Protein AF-A0A7X8W9V2-F1 (afdb_monomer)

Solvent-accessible surface area (backbone atoms only — not comparable to full-atom values): 7394 Å² total; per-residue (Å²): 1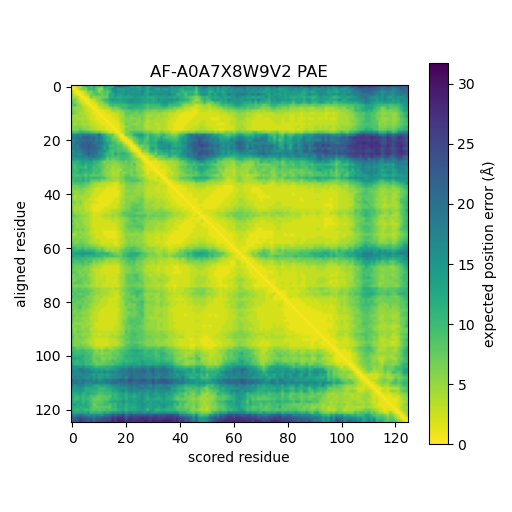15,45,82,85,43,86,84,51,63,44,45,49,46,79,41,51,60,48,84,86,55,51,86,69,52,74,76,54,48,63,53,38,32,77,74,42,73,35,37,32,43,37,39,37,35,43,74,86,50,65,36,29,37,61,36,29,38,37,36,41,62,54,94,94,38,80,45,80,47,78,34,80,60,63,94,50,76,80,55,43,59,61,55,49,54,50,49,53,51,29,59,78,69,64,33,48,67,55,46,74,65,58,74,66,49,81,43,67,62,87,96,40,81,46,52,63,64,46,62,76,72,68,53,80,135

Sequence (125 aa):
TDFDNEKSLCYTYLISLNKGNEGLFDDTIDDIIKTENAYFLEISISREKPLASIYYWRYIWKNDEINLDVSQTPYIEEHQLIGDIFKVFADEYHLLILDDATLHEQNVIGDKTISIYQQYFLMPD

Secondary structure (DSSP, 8-state):
--TT-TT-SEEEEEEE-SGGG----HHHHHHHHHHS-EEEEEEEEESSSSEEEEEEEEEEEETTEEEEEEESS-SSGGGHHHHHHHHHHHHHTT-EE--HHHHT--EEETTEEE-HHHHHHTS--

Radius of gyration: 17.47 Å; Cα contacts (8 Å, |Δi|>4): 182; chains: 1; bounding box: 44×34×52 Å

Mean predicted aligned error: 7.68 Å

Structure (mmCIF, N/CA/C/O backbone):
data_AF-A0A7X8W9V2-F1
#
_entry.id   AF-A0A7X8W9V2-F1
#
loop_
_atom_site.group_PDB
_atom_site.id
_atom_site.type_symbol
_atom_site.label_atom_id
_atom_site.label_alt_id
_atom_site.label_comp_id
_atom_site.label_asym_id
_atom_site.label_entity_id
_atom_site.label_seq_id
_atom_site.pdbx_PDB_ins_code
_atom_site.Cartn_x
_atom_site.Cartn_y
_atom_site.Cartn_z
_atom_site.occupancy
_atom_site.B_iso_or_equiv
_atom_site.auth_seq_id
_atom_site.auth_comp_id
_atom_site.auth_asym_id
_atom_site.auth_atom_id
_atom_site.pdbx_PDB_model_num
ATOM 1 N N . THR A 1 1 ? -4.249 13.274 3.230 1.00 57.78 1 THR A N 1
ATOM 2 C CA . THR A 1 1 ? -3.424 12.913 2.058 1.00 57.78 1 THR A CA 1
ATOM 3 C C . THR A 1 1 ? -2.373 13.989 1.859 1.00 57.78 1 THR A C 1
ATOM 5 O O . THR A 1 1 ? -2.516 15.080 2.398 1.00 57.78 1 THR A O 1
ATOM 8 N N . ASP A 1 2 ? -1.304 13.701 1.129 1.00 71.25 2 ASP A N 1
ATOM 9 C CA . ASP A 1 2 ? -0.220 14.641 0.804 1.00 71.25 2 ASP A CA 1
ATOM 10 C C . ASP A 1 2 ? -0.486 15.447 -0.480 1.00 71.25 2 ASP A C 1
ATOM 12 O O . ASP A 1 2 ? 0.413 16.100 -1.003 1.00 71.25 2 ASP A O 1
ATOM 16 N N . PHE A 1 3 ? -1.731 15.434 -0.962 1.00 59.22 3 PHE A N 1
ATOM 17 C CA . PHE A 1 3 ? -2.155 16.044 -2.222 1.00 59.22 3 PHE A CA 1
ATOM 18 C C . PHE A 1 3 ? -1.814 17.542 -2.324 1.00 59.22 3 PHE A C 1
ATOM 20 O O . PHE A 1 3 ? -1.417 18.008 -3.389 1.00 59.22 3 PHE A O 1
ATOM 27 N N . ASP A 1 4 ? -1.886 18.272 -1.206 1.00 68.12 4 ASP A N 1
ATOM 28 C CA . ASP A 1 4 ? -1.581 19.710 -1.135 1.00 68.12 4 ASP A CA 1
ATOM 29 C C . ASP A 1 4 ? -0.107 20.005 -0.796 1.00 68.12 4 ASP A C 1
ATOM 31 O O . ASP A 1 4 ? 0.314 21.162 -0.717 1.00 68.12 4 ASP A O 1
ATOM 35 N N . ASN A 1 5 ? 0.707 18.970 -0.577 1.00 75.44 5 ASN A N 1
ATOM 36 C CA . ASN A 1 5 ? 2.125 19.128 -0.298 1.00 75.44 5 ASN A CA 1
ATOM 37 C C . ASN A 1 5 ? 2.917 19.099 -1.606 1.00 75.44 5 ASN A C 1
ATOM 39 O O . ASN A 1 5 ? 3.352 18.045 -2.068 1.00 75.44 5 ASN A O 1
ATOM 43 N N . GLU A 1 6 ? 3.180 20.279 -2.173 1.00 71.56 6 GLU A N 1
ATOM 44 C CA . GLU A 1 6 ? 3.944 20.416 -3.421 1.00 71.56 6 GLU A CA 1
ATOM 45 C C . GLU A 1 6 ? 5.332 19.756 -3.373 1.00 71.56 6 GLU A C 1
ATOM 47 O O . GLU A 1 6 ? 5.859 19.378 -4.420 1.00 71.56 6 GLU A O 1
ATOM 52 N N . LYS A 1 7 ? 5.903 19.576 -2.172 1.00 78.12 7 LYS A N 1
ATOM 53 C CA . LYS A 1 7 ? 7.200 18.921 -1.955 1.00 78.12 7 LYS A CA 1
ATOM 54 C C . LYS A 1 7 ? 7.114 17.394 -1.863 1.00 78.12 7 LYS A C 1
ATOM 56 O O . LYS A 1 7 ? 8.165 16.762 -1.787 1.00 78.12 7 LYS A O 1
ATOM 61 N N . SER A 1 8 ? 5.918 16.801 -1.824 1.00 82.56 8 SER A N 1
ATOM 62 C CA . SER A 1 8 ? 5.784 15.342 -1.840 1.00 82.56 8 SER A CA 1
ATOM 63 C C . SER A 1 8 ? 6.210 14.792 -3.197 1.00 82.56 8 SER A C 1
ATOM 65 O O . SER A 1 8 ? 5.857 15.348 -4.239 1.00 82.56 8 SER A O 1
ATOM 67 N N . LEU A 1 9 ? 6.962 13.691 -3.182 1.00 86.62 9 LEU A N 1
ATOM 68 C CA . LEU A 1 9 ? 7.376 12.957 -4.383 1.00 86.62 9 LEU A CA 1
ATOM 69 C C . LEU A 1 9 ? 6.357 11.882 -4.790 1.00 86.62 9 LEU A C 1
ATOM 71 O O . LEU A 1 9 ? 6.513 11.258 -5.841 1.00 86.62 9 LEU A O 1
ATOM 75 N N . CYS A 1 10 ? 5.309 11.691 -3.987 1.00 88.88 10 CYS A N 1
ATOM 76 C CA . CYS A 1 10 ? 4.256 10.712 -4.213 1.00 88.88 10 CYS A CA 1
ATOM 77 C C . CYS A 1 10 ? 2.873 11.352 -4.046 1.00 88.88 10 CYS A C 1
ATOM 79 O O . CYS A 1 10 ? 2.731 12.426 -3.468 1.00 88.88 10 CYS A O 1
ATOM 81 N N . TYR A 1 11 ? 1.860 10.682 -4.580 1.00 90.44 11 TYR A N 1
ATOM 82 C CA . TYR A 1 11 ? 0.474 10.840 -4.173 1.00 90.44 11 TYR A CA 1
ATOM 83 C C . TYR A 1 11 ? 0.099 9.639 -3.313 1.00 90.44 11 TYR A C 1
ATOM 85 O O . TYR A 1 11 ? 0.167 8.506 -3.792 1.00 90.44 11 TYR A O 1
ATOM 93 N N . THR A 1 12 ? -0.295 9.895 -2.068 1.00 90.94 12 THR A N 1
ATOM 94 C CA . THR A 1 12 ? -0.651 8.867 -1.089 1.00 90.94 12 THR A CA 1
ATOM 95 C C . THR A 1 12 ? -2.147 8.910 -0.800 1.00 90.94 12 THR A C 1
ATOM 97 O O . THR A 1 12 ? -2.689 9.921 -0.333 1.00 90.94 12 THR A O 1
ATOM 100 N N . TYR A 1 13 ? -2.813 7.787 -1.042 1.00 88.19 13 TYR A N 1
ATOM 101 C CA . TYR A 1 13 ? -4.230 7.569 -0.785 1.00 88.19 13 TYR A CA 1
ATOM 102 C C . TYR A 1 13 ? -4.377 6.510 0.299 1.00 88.19 13 TYR A C 1
ATOM 104 O O . TYR A 1 13 ? -3.747 5.461 0.226 1.00 88.19 13 TYR A O 1
ATOM 112 N N . LEU A 1 14 ? -5.230 6.774 1.285 1.00 87.12 14 LEU A N 1
ATOM 113 C CA . LEU A 1 14 ? -5.575 5.814 2.326 1.00 87.12 14 LEU A CA 1
ATOM 114 C C . LEU A 1 14 ? -7.074 5.544 2.241 1.00 87.12 14 LEU A C 1
ATOM 116 O O . LEU A 1 14 ? -7.885 6.439 2.472 1.00 87.12 14 LEU A O 1
ATOM 120 N N . ILE A 1 15 ? -7.431 4.326 1.854 1.00 86.56 15 ILE A N 1
ATOM 121 C CA . ILE A 1 15 ? -8.811 3.905 1.614 1.00 86.56 15 ILE A CA 1
ATOM 122 C C . ILE A 1 15 ? -9.241 3.030 2.784 1.00 86.56 15 ILE A C 1
ATOM 124 O O . ILE A 1 15 ? -8.587 2.028 3.063 1.00 86.56 15 ILE A O 1
ATOM 128 N N . SER A 1 16 ? -10.332 3.381 3.468 1.00 87.06 16 SER A N 1
ATOM 129 C CA . SER A 1 16 ? -10.905 2.479 4.469 1.00 87.06 16 SER A CA 1
ATOM 130 C C . SER A 1 16 ? -11.555 1.277 3.796 1.00 87.06 16 SER A C 1
ATOM 132 O O . SER A 1 16 ? -12.291 1.419 2.822 1.00 87.06 16 SER A O 1
ATOM 134 N N . LEU A 1 17 ? -11.290 0.101 4.354 1.00 87.06 17 LEU A N 1
ATOM 135 C CA . LEU A 1 17 ? -11.871 -1.166 3.925 1.00 87.06 17 LEU A CA 1
ATOM 136 C C . LEU A 1 17 ? -12.937 -1.666 4.916 1.00 87.06 17 LEU A C 1
ATOM 138 O O . LEU A 1 17 ? -13.563 -2.702 4.702 1.00 87.06 17 LEU A O 1
ATOM 142 N N . ASN A 1 18 ? -13.178 -0.930 6.006 1.00 81.56 18 ASN A N 1
ATOM 143 C CA . ASN A 1 18 ? -14.240 -1.248 6.953 1.00 81.56 18 ASN A CA 1
ATOM 144 C C . ASN A 1 18 ? -15.624 -1.003 6.322 1.00 81.56 18 ASN A C 1
ATOM 146 O O . ASN A 1 18 ? -15.808 -0.072 5.541 1.00 81.56 18 ASN A O 1
ATOM 150 N N . LYS A 1 19 ? -16.605 -1.845 6.685 1.00 66.06 19 LYS A N 1
ATOM 151 C CA . LYS A 1 19 ? -18.051 -1.668 6.424 1.00 66.06 19 LYS A CA 1
ATOM 152 C C . LYS A 1 19 ? -18.391 -1.065 5.046 1.00 66.06 19 LYS A C 1
ATOM 154 O O . LYS A 1 19 ? -19.013 -0.017 4.951 1.00 66.06 19 LYS A O 1
ATOM 159 N N . GLY A 1 20 ? -18.031 -1.766 3.969 1.00 59.56 20 GLY A N 1
ATOM 160 C CA . GLY A 1 20 ? -18.542 -1.463 2.624 1.00 59.56 20 GLY A CA 1
ATOM 161 C C . GLY A 1 20 ? -17.880 -0.281 1.910 1.00 59.56 20 GLY A C 1
ATOM 162 O O . GLY A 1 20 ? -18.500 0.291 1.017 1.00 59.56 20 GLY A O 1
ATOM 163 N N . ASN A 1 21 ? -16.634 0.055 2.261 1.00 54.75 21 ASN A N 1
ATOM 164 C CA . ASN A 1 21 ? -15.879 1.180 1.691 1.00 54.75 21 ASN A CA 1
ATOM 165 C C . ASN A 1 21 ? -16.534 2.548 1.953 1.00 54.75 21 ASN A C 1
ATOM 167 O O . ASN A 1 21 ? -16.363 3.482 1.164 1.00 54.75 21 ASN A O 1
ATOM 171 N N . GLU A 1 22 ? -17.318 2.674 3.027 1.00 51.88 22 GLU A N 1
ATOM 172 C CA . GLU A 1 22 ? -17.852 3.970 3.431 1.00 51.88 22 GLU A CA 1
ATOM 173 C C . GLU A 1 22 ? -16.683 4.900 3.779 1.00 51.88 22 GLU A C 1
ATOM 175 O O . GLU A 1 22 ? -15.764 4.532 4.511 1.00 51.88 22 GLU A O 1
ATOM 180 N N . GLY A 1 23 ? -16.687 6.105 3.201 1.00 51.94 23 GLY A N 1
ATOM 181 C CA . GLY A 1 23 ? -15.667 7.110 3.478 1.00 51.94 23 GLY A CA 1
ATOM 182 C C . GLY A 1 23 ? -15.692 7.460 4.961 1.00 51.94 23 GLY A C 1
ATOM 183 O O . GLY A 1 23 ? -16.611 8.134 5.421 1.00 51.94 23 GLY A O 1
ATOM 184 N N . LEU A 1 24 ? -14.703 6.979 5.710 1.00 53.84 24 LEU A N 1
ATOM 185 C CA . LEU A 1 24 ? -14.589 7.281 7.128 1.00 53.84 24 LEU A CA 1
ATOM 186 C C . LEU A 1 24 ? -13.989 8.676 7.294 1.00 53.84 24 LEU A C 1
ATOM 188 O O . LEU A 1 24 ? -12.873 8.941 6.849 1.00 53.84 24 LEU A O 1
ATOM 192 N N . PHE A 1 25 ? -14.739 9.565 7.937 1.00 56.59 25 PHE A N 1
ATOM 193 C CA . PHE A 1 25 ? -14.205 10.812 8.478 1.00 56.59 25 PHE A CA 1
ATOM 194 C C . PHE A 1 25 ? -13.385 10.504 9.745 1.00 56.59 25 PHE A C 1
ATOM 196 O O . PHE A 1 25 ? -13.660 9.503 10.409 1.00 56.59 25 PHE A O 1
ATOM 203 N N . ASP A 1 26 ? -12.412 11.358 10.088 1.00 58.06 26 ASP A N 1
ATOM 204 C CA . ASP A 1 26 ? -11.446 11.139 11.186 1.00 58.06 26 ASP A CA 1
ATOM 205 C C . ASP A 1 26 ? -12.101 10.661 12.496 1.00 58.06 26 ASP A C 1
ATOM 207 O O . ASP A 1 26 ? -11.669 9.665 13.075 1.00 58.06 26 ASP A O 1
ATOM 211 N N . ASP A 1 27 ? -13.211 11.281 12.909 1.00 59.41 27 ASP A N 1
ATOM 212 C CA . ASP A 1 27 ? -13.907 10.929 14.157 1.00 59.41 27 ASP A CA 1
ATOM 213 C C . ASP A 1 27 ? -14.461 9.489 14.156 1.00 59.41 27 ASP A C 1
ATOM 215 O O . ASP A 1 27 ? -14.594 8.858 15.201 1.00 59.41 27 ASP A O 1
ATOM 219 N N . THR A 1 28 ? -14.769 8.932 12.981 1.00 68.50 28 THR A N 1
ATOM 220 C CA . THR A 1 28 ? -15.310 7.567 12.851 1.00 68.50 28 THR A CA 1
ATOM 221 C C . THR A 1 28 ? -14.203 6.512 12.896 1.00 68.50 28 THR A C 1
ATOM 223 O O . THR A 1 28 ? -14.448 5.377 13.301 1.00 68.50 28 THR A O 1
ATOM 226 N N . ILE A 1 29 ? -12.973 6.873 12.513 1.00 70.75 29 ILE A N 1
ATOM 227 C CA . ILE A 1 29 ? -11.815 5.969 12.537 1.00 70.75 29 ILE A CA 1
ATOM 228 C C . ILE A 1 29 ? -11.426 5.645 13.981 1.00 70.75 29 ILE A C 1
ATOM 230 O O . ILE A 1 29 ? -11.242 4.473 14.313 1.00 70.75 29 ILE A O 1
ATOM 234 N N . ASP A 1 30 ? -11.362 6.659 14.844 1.00 74.38 30 ASP A N 1
ATOM 235 C CA . ASP A 1 30 ? -11.027 6.488 16.261 1.00 74.38 30 ASP A CA 1
ATOM 236 C C . ASP A 1 30 ? -12.029 5.580 16.988 1.00 74.38 30 ASP A C 1
ATOM 238 O O . ASP A 1 30 ? -11.645 4.770 17.838 1.00 74.38 30 ASP A O 1
ATOM 242 N N . ASP A 1 31 ? -13.312 5.696 16.647 1.00 76.69 31 ASP A N 1
ATOM 243 C CA . ASP A 1 31 ? -14.372 4.857 17.202 1.00 76.69 31 ASP A CA 1
ATOM 244 C C . ASP A 1 31 ? -14.309 3.422 16.664 1.00 76.69 31 ASP A C 1
ATOM 246 O O . ASP A 1 31 ? -14.492 2.463 17.422 1.00 76.69 31 ASP A O 1
ATOM 250 N N . ILE A 1 32 ? -13.993 3.247 15.377 1.00 77.94 32 ILE A N 1
ATOM 251 C CA . ILE A 1 32 ? -13.806 1.922 14.779 1.00 77.94 32 ILE A CA 1
ATOM 252 C C . ILE A 1 32 ? -12.628 1.215 15.436 1.00 77.94 32 ILE A C 1
ATOM 254 O O . ILE A 1 32 ? -12.817 0.108 15.919 1.00 77.94 32 ILE A O 1
ATOM 258 N N . ILE A 1 33 ? -11.460 1.855 15.559 1.00 79.69 33 ILE A N 1
ATOM 259 C CA . ILE A 1 33 ? -10.267 1.228 16.156 1.00 79.69 33 ILE A CA 1
ATOM 260 C C . ILE A 1 33 ? -10.537 0.748 17.591 1.00 79.69 33 ILE A C 1
ATOM 262 O O . ILE A 1 33 ? -10.025 -0.290 18.002 1.00 79.69 33 ILE A O 1
ATOM 266 N N . LYS A 1 34 ? -11.350 1.476 18.365 1.00 79.88 34 LYS A N 1
ATOM 267 C CA . LYS A 1 34 ? -11.695 1.101 19.749 1.00 79.88 34 LYS A CA 1
ATOM 268 C C . LYS A 1 34 ? -12.722 -0.030 19.844 1.00 79.88 34 LYS A C 1
ATOM 270 O O . LYS A 1 34 ? -12.835 -0.644 20.904 1.00 79.88 34 LYS A O 1
ATOM 275 N N . THR A 1 35 ? -13.503 -0.277 18.792 1.00 80.19 35 THR A N 1
ATOM 276 C CA . THR A 1 35 ? -14.627 -1.230 18.814 1.00 80.19 35 THR A CA 1
ATOM 277 C C . THR A 1 35 ? -14.374 -2.490 17.990 1.00 80.19 35 THR A C 1
ATOM 279 O O . THR A 1 35 ? -14.884 -3.556 18.335 1.00 80.19 35 THR A O 1
ATOM 282 N N . GLU A 1 36 ? -13.569 -2.395 16.936 1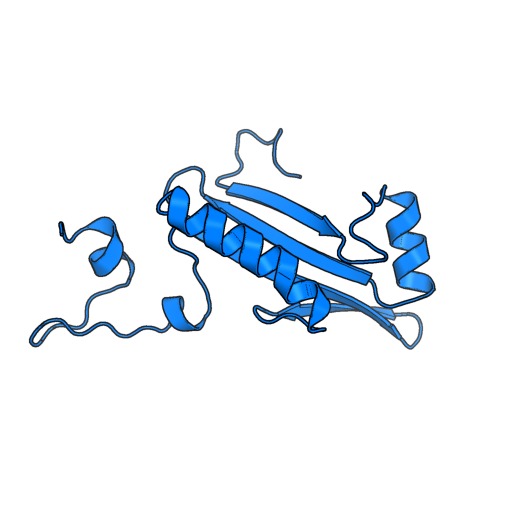.00 84.19 36 GLU A N 1
ATOM 283 C CA . GLU A 1 36 ? -13.202 -3.478 16.031 1.00 84.19 36 GLU A CA 1
ATOM 284 C C . GLU A 1 36 ? -11.822 -3.224 15.395 1.00 84.19 36 GLU A C 1
ATOM 286 O O . GLU A 1 36 ? -11.198 -2.183 15.585 1.00 84.19 36 GLU A O 1
ATOM 291 N N . ASN A 1 37 ? -11.307 -4.190 14.632 1.00 88.25 37 ASN A N 1
ATOM 292 C CA . ASN A 1 37 ? -10.087 -3.949 13.864 1.00 88.25 37 ASN A CA 1
ATOM 293 C C . ASN A 1 37 ? -10.385 -2.963 12.725 1.00 88.25 37 ASN A C 1
ATOM 295 O O . ASN A 1 37 ? -11.328 -3.166 11.954 1.00 88.25 37 ASN A O 1
ATOM 299 N N . ALA A 1 38 ? -9.549 -1.938 12.571 1.00 89.38 38 ALA A N 1
ATOM 300 C CA . ALA A 1 38 ? -9.638 -1.023 11.437 1.00 89.38 38 ALA A CA 1
ATOM 301 C C . ALA A 1 38 ? -8.699 -1.479 10.321 1.00 89.38 38 ALA A C 1
ATOM 303 O O . ALA A 1 38 ? -7.543 -1.813 10.580 1.00 89.38 38 ALA A O 1
ATOM 304 N N . TYR A 1 39 ? -9.186 -1.493 9.087 1.00 90.06 39 TYR A N 1
ATOM 305 C CA . TYR A 1 39 ? -8.461 -1.969 7.920 1.00 90.06 39 TYR A CA 1
ATOM 306 C C . TYR A 1 39 ? -8.418 -0.887 6.854 1.00 90.06 39 TYR A C 1
ATOM 308 O O . TYR A 1 39 ? -9.441 -0.282 6.526 1.00 90.06 39 TYR A O 1
ATOM 316 N N . PHE A 1 40 ? -7.241 -0.687 6.274 1.00 90.62 40 PHE A N 1
ATOM 317 C CA . PHE A 1 40 ? -7.039 0.293 5.217 1.00 90.62 40 PHE A CA 1
ATOM 318 C C . PHE A 1 40 ? -6.193 -0.283 4.085 1.00 90.62 40 PHE A C 1
ATOM 320 O O . PHE A 1 40 ? -5.364 -1.165 4.307 1.00 90.62 40 PHE A O 1
ATOM 327 N N . LEU A 1 41 ? -6.397 0.240 2.880 1.00 91.94 41 LEU A N 1
ATOM 328 C CA . LEU A 1 41 ? -5.486 0.093 1.754 1.00 91.94 41 LEU A CA 1
ATOM 329 C C . LEU A 1 41 ? -4.777 1.428 1.542 1.00 91.94 41 LEU A C 1
ATOM 331 O O . LEU A 1 41 ? -5.407 2.422 1.179 1.00 91.94 41 LEU A O 1
ATOM 335 N N . GLU A 1 42 ? -3.472 1.442 1.765 1.00 93.38 42 GLU A N 1
ATOM 336 C CA . GLU A 1 42 ? -2.606 2.514 1.305 1.00 93.38 42 GLU A CA 1
ATOM 337 C C . GLU A 1 42 ? -2.215 2.257 -0.150 1.00 93.38 42 GLU A C 1
ATOM 339 O O . GLU A 1 42 ? -1.777 1.160 -0.506 1.00 93.38 42 GLU A O 1
ATOM 344 N N . ILE A 1 43 ? -2.351 3.289 -0.976 1.00 93.25 43 ILE A N 1
ATOM 345 C CA . ILE A 1 43 ? -1.846 3.341 -2.341 1.00 93.25 43 ILE A CA 1
ATOM 346 C C . ILE A 1 43 ? -0.917 4.544 -2.436 1.00 93.25 43 ILE A C 1
ATOM 348 O O . ILE A 1 43 ? -1.335 5.676 -2.191 1.00 93.25 43 ILE A O 1
ATOM 352 N N . SER A 1 44 ? 0.317 4.303 -2.859 1.00 93.19 44 SER A N 1
ATOM 353 C CA . SER A 1 44 ? 1.311 5.345 -3.104 1.00 93.19 44 SER A CA 1
ATOM 354 C C . SER A 1 44 ? 1.707 5.326 -4.578 1.00 93.19 44 SER A C 1
ATOM 356 O O . SER A 1 44 ? 2.106 4.285 -5.091 1.00 93.19 44 SER A O 1
ATOM 358 N N . ILE A 1 45 ? 1.593 6.462 -5.271 1.00 93.69 45 ILE A N 1
ATOM 359 C CA . ILE A 1 45 ? 1.950 6.611 -6.694 1.00 93.69 45 ILE A CA 1
ATOM 360 C C . ILE A 1 45 ? 3.045 7.667 -6.820 1.00 93.69 45 ILE A C 1
ATOM 362 O O . ILE A 1 45 ? 2.870 8.795 -6.363 1.00 93.69 45 ILE A O 1
ATOM 366 N N . SER A 1 46 ? 4.169 7.331 -7.452 1.00 91.31 46 SER A N 1
ATOM 367 C CA . SER A 1 46 ? 5.261 8.285 -7.667 1.00 91.31 46 SER A CA 1
ATOM 368 C C . SER A 1 46 ? 4.854 9.389 -8.645 1.00 91.31 46 SER A C 1
ATOM 370 O O . SER A 1 46 ? 4.214 9.148 -9.667 1.00 91.31 46 SER A O 1
ATOM 372 N N . ARG A 1 47 ? 5.268 10.623 -8.348 1.00 89.81 47 ARG A N 1
ATOM 373 C CA . ARG A 1 47 ? 5.086 11.785 -9.232 1.00 89.81 47 ARG A CA 1
ATOM 374 C C . ARG A 1 47 ? 6.165 11.890 -10.308 1.00 89.81 47 ARG A C 1
ATOM 376 O O . ARG A 1 47 ? 6.009 12.656 -11.253 1.00 89.81 47 ARG A O 1
ATOM 383 N N . GLU A 1 48 ? 7.266 11.157 -10.156 1.00 88.62 48 GLU A N 1
ATOM 384 C CA . GLU A 1 48 ? 8.454 11.274 -11.013 1.00 88.62 48 GLU A CA 1
ATOM 385 C C . GLU A 1 48 ? 8.648 10.077 -11.945 1.00 88.62 48 GLU A C 1
ATOM 387 O O . GLU A 1 48 ? 9.270 10.199 -13.004 1.00 88.62 48 GLU A O 1
ATOM 392 N N . LYS A 1 49 ? 8.155 8.904 -11.545 1.00 87.81 49 LYS A N 1
ATOM 393 C CA . LYS A 1 49 ? 8.312 7.640 -12.267 1.00 87.81 49 LYS A CA 1
ATOM 394 C C . LYS A 1 49 ? 6.974 6.902 -12.309 1.00 87.81 49 LYS A C 1
ATOM 396 O O . LYS A 1 49 ? 6.173 7.090 -11.400 1.00 87.81 49 LYS A O 1
ATOM 401 N N . PRO A 1 50 ? 6.729 6.041 -13.312 1.00 89.94 50 PRO A N 1
ATOM 402 C CA . PRO A 1 50 ? 5.519 5.225 -13.372 1.00 89.94 50 PRO A CA 1
ATOM 403 C C . PRO A 1 50 ? 5.644 4.049 -12.390 1.00 89.94 50 PRO A C 1
ATOM 405 O O . PRO A 1 50 ? 5.780 2.892 -12.772 1.00 89.94 50 PRO A O 1
ATOM 408 N N . LEU A 1 51 ? 5.691 4.379 -11.102 1.00 92.38 51 LEU A N 1
ATOM 409 C CA . LEU A 1 51 ? 5.849 3.460 -9.986 1.00 92.38 51 LEU A CA 1
ATOM 410 C C . LEU A 1 51 ? 4.667 3.624 -9.044 1.00 92.38 51 LEU A C 1
ATOM 412 O O . LEU A 1 51 ? 4.258 4.751 -8.746 1.00 92.38 51 LEU A O 1
ATOM 416 N N . ALA A 1 52 ? 4.184 2.507 -8.524 1.00 94.38 52 ALA A N 1
ATOM 417 C CA . ALA A 1 52 ? 3.218 2.493 -7.444 1.00 9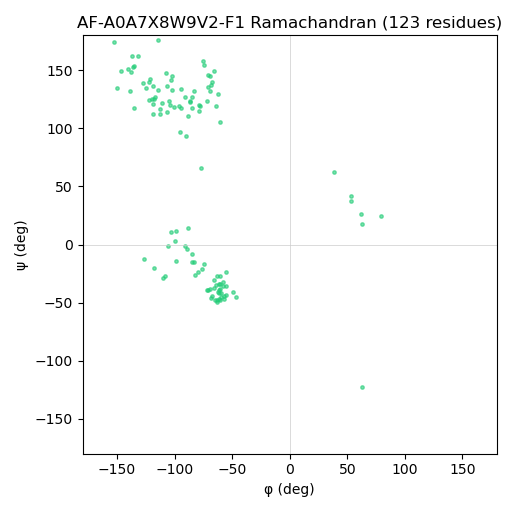4.38 52 ALA A CA 1
ATOM 418 C C . ALA A 1 52 ? 3.566 1.434 -6.396 1.00 94.38 52 ALA A C 1
ATOM 420 O O . ALA A 1 52 ? 4.321 0.505 -6.661 1.00 94.38 52 ALA A O 1
ATOM 421 N N . SER A 1 53 ? 2.993 1.555 -5.208 1.00 93.25 53 SER A N 1
ATOM 422 C CA . SER A 1 53 ? 3.020 0.519 -4.179 1.00 93.25 53 SER A CA 1
ATOM 423 C C . SER A 1 53 ? 1.672 0.455 -3.480 1.00 93.25 53 SER A C 1
ATOM 425 O O . SER A 1 53 ? 0.978 1.469 -3.365 1.00 93.25 53 SER A O 1
ATOM 427 N N . ILE A 1 54 ? 1.326 -0.734 -2.992 1.00 93.94 54 ILE A N 1
ATOM 428 C CA . ILE A 1 54 ? 0.130 -0.947 -2.183 1.00 93.94 54 ILE A CA 1
ATOM 429 C C . ILE A 1 54 ? 0.478 -1.648 -0.880 1.00 93.94 54 ILE A C 1
ATOM 431 O O . ILE A 1 54 ? 1.264 -2.595 -0.865 1.00 93.94 54 ILE A O 1
ATOM 435 N N . TYR A 1 55 ? -0.145 -1.201 0.204 1.00 94.56 55 TYR A N 1
ATOM 436 C CA . TYR A 1 55 ? 0.001 -1.815 1.516 1.00 94.56 55 TYR A CA 1
ATOM 437 C C . TYR A 1 55 ? -1.345 -1.882 2.226 1.00 94.56 55 TYR A C 1
ATOM 439 O O . TYR A 1 55 ? -2.075 -0.903 2.324 1.00 94.56 55 TYR A O 1
ATOM 447 N N . TYR A 1 56 ? -1.658 -3.045 2.777 1.00 94.12 56 TYR A N 1
ATOM 448 C CA . TYR A 1 56 ? -2.782 -3.246 3.671 1.00 94.12 56 TYR A CA 1
ATOM 449 C C . TYR A 1 56 ? -2.353 -2.934 5.095 1.00 94.12 56 TYR A C 1
ATOM 451 O O . TYR A 1 56 ? -1.414 -3.528 5.630 1.00 94.12 56 TYR A O 1
ATOM 459 N N . TRP A 1 57 ? -3.067 -2.010 5.716 1.00 94.44 57 TRP A N 1
ATOM 460 C CA . TRP A 1 57 ? -2.887 -1.633 7.107 1.00 94.44 57 TRP A CA 1
ATOM 461 C C . TRP A 1 57 ? -3.993 -2.266 7.937 1.00 94.44 57 TRP A C 1
ATOM 463 O O . TRP A 1 57 ? -5.150 -2.329 7.513 1.00 94.44 57 TRP A O 1
ATOM 473 N N . ARG A 1 58 ? -3.642 -2.721 9.136 1.00 93.50 58 ARG A N 1
ATOM 474 C CA . ARG A 1 58 ? -4.594 -3.197 10.134 1.00 93.50 58 ARG A CA 1
ATOM 475 C C . ARG A 1 58 ? -4.233 -2.628 11.492 1.00 93.50 58 ARG A C 1
ATOM 477 O O . ARG A 1 58 ? -3.177 -2.944 12.031 1.00 93.50 58 ARG A O 1
ATOM 484 N N . TYR A 1 59 ? -5.139 -1.842 12.055 1.00 92.19 59 TYR A N 1
ATOM 485 C CA . TYR A 1 59 ? -5.063 -1.413 13.443 1.00 92.19 59 TYR A CA 1
ATOM 486 C C . TYR A 1 59 ? -5.815 -2.404 14.324 1.00 92.19 59 TYR A C 1
ATOM 488 O O . TYR A 1 59 ? -6.983 -2.709 14.072 1.00 92.19 59 TYR A O 1
ATOM 496 N N . ILE A 1 60 ? -5.138 -2.901 15.356 1.00 90.50 60 ILE A N 1
ATOM 497 C CA . ILE A 1 60 ? -5.693 -3.826 16.344 1.00 90.50 60 ILE A CA 1
ATOM 498 C C . ILE A 1 60 ? -5.633 -3.159 17.711 1.00 90.50 60 ILE A C 1
ATOM 500 O O . ILE A 1 60 ? -4.544 -2.853 18.203 1.00 90.50 60 ILE A O 1
ATOM 504 N N . TRP A 1 61 ? -6.789 -3.002 18.353 1.00 87.75 61 TRP A N 1
ATOM 505 C CA . TRP A 1 61 ? -6.859 -2.634 19.763 1.00 87.75 61 TRP A CA 1
ATOM 506 C C . TRP A 1 61 ? -6.748 -3.881 20.643 1.00 87.75 61 TRP A C 1
ATOM 508 O O . TRP A 1 61 ? -7.594 -4.778 20.590 1.00 87.75 61 TRP A O 1
ATOM 518 N N . LYS A 1 62 ? -5.701 -3.962 21.468 1.00 85.00 62 LYS A N 1
ATOM 519 C CA . LYS A 1 62 ? -5.492 -5.076 22.402 1.00 85.00 62 LYS A CA 1
ATOM 520 C C . LYS A 1 62 ? -4.729 -4.604 23.635 1.00 85.00 62 LYS A C 1
ATOM 522 O O . LYS A 1 62 ? -3.706 -3.952 23.500 1.00 85.00 62 LYS A O 1
ATOM 527 N N . ASN A 1 63 ? -5.180 -5.008 24.826 1.00 84.38 63 ASN A N 1
ATOM 528 C CA . ASN A 1 63 ? -4.534 -4.678 26.107 1.00 84.38 63 ASN A CA 1
ATOM 529 C C . ASN A 1 63 ? -4.305 -3.164 26.314 1.00 84.38 63 ASN A C 1
ATOM 531 O O . ASN A 1 63 ? -3.240 -2.771 26.774 1.00 84.38 63 ASN A O 1
ATOM 535 N N . ASP A 1 64 ? -5.289 -2.335 25.954 1.00 84.62 64 ASP A N 1
ATOM 536 C CA . ASP A 1 64 ? -5.215 -0.863 26.011 1.00 84.62 64 ASP A CA 1
ATOM 537 C C . ASP A 1 64 ? -4.140 -0.224 25.107 1.00 84.62 64 ASP A C 1
ATOM 539 O O . ASP A 1 64 ? -3.798 0.947 25.265 1.00 84.62 64 ASP A O 1
ATOM 543 N N . GLU A 1 65 ? -3.646 -0.972 24.116 1.00 87.50 65 GLU A N 1
ATOM 544 C CA . GLU A 1 65 ? -2.693 -0.504 23.110 1.00 87.50 65 GLU A CA 1
ATOM 545 C C . GLU A 1 65 ? -3.264 -0.657 21.691 1.00 87.50 65 GLU A C 1
ATOM 547 O O . GLU A 1 65 ? -3.933 -1.646 21.368 1.00 87.50 65 GLU A O 1
ATOM 552 N N . ILE A 1 66 ? -2.963 0.318 20.826 1.00 87.69 66 ILE A N 1
ATOM 553 C CA . ILE A 1 66 ? -3.217 0.245 19.382 1.00 87.69 66 ILE A CA 1
ATOM 554 C C . ILE A 1 66 ? -1.936 -0.217 18.698 1.00 87.69 66 ILE A C 1
ATOM 556 O O . ILE A 1 66 ? -0.923 0.479 18.744 1.00 87.69 66 ILE A O 1
ATOM 560 N N . ASN A 1 67 ? -2.002 -1.358 18.018 1.00 91.50 67 ASN A N 1
ATOM 561 C CA . ASN A 1 67 ? -0.913 -1.865 17.189 1.00 91.50 67 ASN A CA 1
ATOM 562 C C . ASN A 1 67 ? -1.255 -1.698 15.707 1.00 91.50 67 ASN A C 1
ATOM 564 O O . ASN A 1 67 ? -2.378 -2.000 15.304 1.00 91.50 67 ASN A O 1
ATOM 568 N N . LEU A 1 68 ? -0.286 -1.236 14.915 1.00 92.69 68 LEU A N 1
ATOM 569 C CA . LEU A 1 68 ? -0.373 -1.174 13.457 1.00 92.69 68 LEU A CA 1
ATOM 570 C C . LEU A 1 68 ? 0.398 -2.348 12.852 1.00 92.69 68 LEU A C 1
ATOM 572 O O . LEU A 1 68 ? 1.619 -2.420 12.981 1.00 92.69 68 LEU A O 1
ATOM 576 N N . ASP A 1 69 ? -0.318 -3.204 12.132 1.00 94.69 69 ASP A N 1
ATOM 577 C CA . ASP A 1 69 ? 0.269 -4.219 11.268 1.00 94.69 69 ASP A CA 1
ATOM 578 C C . ASP A 1 69 ? 0.190 -3.752 9.808 1.00 94.69 69 ASP A C 1
ATOM 580 O O . ASP A 1 69 ? -0.878 -3.359 9.325 1.00 94.69 69 ASP A O 1
ATOM 584 N N . VAL A 1 70 ? 1.294 -3.864 9.067 1.00 94.31 70 VAL A N 1
ATOM 585 C CA . VAL A 1 70 ? 1.367 -3.535 7.633 1.00 94.31 70 VAL A CA 1
ATOM 586 C C . VAL A 1 70 ? 1.754 -4.777 6.834 1.00 94.31 70 VAL A C 1
ATOM 588 O O . VAL A 1 70 ? 2.640 -5.528 7.235 1.00 94.31 70 VAL A O 1
ATOM 591 N N . SER A 1 71 ? 1.083 -4.997 5.706 1.00 94.06 71 SER A N 1
ATOM 592 C CA . SER A 1 71 ? 1.248 -6.180 4.859 1.00 94.06 71 SER A CA 1
ATOM 593 C C . SER A 1 71 ? 1.055 -5.831 3.383 1.00 94.06 71 SER A C 1
ATOM 595 O O . SER A 1 71 ? 0.264 -4.956 3.057 1.00 94.06 71 SER A O 1
ATOM 597 N N . GLN A 1 72 ? 1.724 -6.534 2.469 1.00 91.56 72 GLN A N 1
ATOM 598 C CA . GLN A 1 72 ? 1.444 -6.444 1.024 1.00 91.56 72 GLN A CA 1
ATOM 599 C C . GLN A 1 72 ? 0.304 -7.372 0.582 1.00 91.56 72 GLN A C 1
ATOM 601 O O . GLN A 1 72 ? -0.260 -7.206 -0.497 1.00 91.56 72 GLN A O 1
ATOM 606 N N . THR A 1 73 ? -0.075 -8.330 1.428 1.00 92.00 73 THR A N 1
ATOM 607 C CA . THR A 1 73 ? -1.237 -9.199 1.215 1.00 92.00 73 THR A CA 1
ATOM 608 C C . THR A 1 73 ? -2.410 -8.743 2.079 1.00 92.00 73 THR A C 1
ATOM 610 O O . THR A 1 73 ? -2.185 -8.310 3.217 1.00 92.00 73 THR A O 1
ATOM 613 N N . PRO A 1 74 ? -3.660 -8.865 1.605 1.00 92.00 74 PRO A N 1
ATOM 614 C CA . PRO A 1 74 ? -4.811 -8.486 2.410 1.00 92.00 74 PRO A CA 1
ATOM 615 C C . PRO A 1 74 ? -4.955 -9.390 3.639 1.00 92.00 74 PRO A C 1
ATOM 617 O O . PRO A 1 74 ? -4.620 -10.574 3.616 1.00 92.00 74 PRO A O 1
ATOM 620 N N . TYR A 1 75 ? -5.488 -8.824 4.721 1.00 91.25 75 TYR A N 1
ATOM 621 C CA . TYR A 1 75 ? -5.758 -9.565 5.957 1.00 91.25 75 TYR A CA 1
ATOM 622 C C . TYR A 1 75 ? -7.040 -10.402 5.906 1.00 91.25 75 TYR A C 1
ATOM 624 O O . TYR A 1 75 ? -7.168 -11.347 6.683 1.00 91.25 75 TYR A O 1
ATOM 632 N N . ILE A 1 76 ? -7.983 -10.029 5.038 1.00 89.12 76 ILE A N 1
ATOM 633 C CA . ILE A 1 76 ? -9.226 -10.758 4.765 1.00 89.12 76 ILE A CA 1
ATOM 634 C C . ILE A 1 76 ? -9.478 -10.756 3.254 1.00 89.12 76 ILE A C 1
ATOM 636 O O . ILE A 1 76 ? -9.078 -9.817 2.565 1.00 89.12 76 ILE A O 1
ATOM 640 N N . GLU A 1 77 ? -10.109 -11.805 2.737 1.00 86.75 77 GLU A N 1
ATOM 641 C CA . GLU A 1 77 ? -10.248 -12.042 1.294 1.00 86.75 77 GLU A CA 1
ATOM 642 C C . GLU A 1 77 ? -11.080 -10.955 0.601 1.00 86.75 77 GLU A C 1
ATOM 644 O O . GLU A 1 77 ? -10.756 -10.525 -0.502 1.00 86.75 77 GLU A O 1
ATOM 649 N N . GLU A 1 78 ? -12.096 -10.424 1.277 1.00 83.00 78 GLU A N 1
ATOM 650 C CA . GLU A 1 78 ? -12.996 -9.396 0.753 1.00 83.00 78 GLU A CA 1
ATOM 651 C C . GLU A 1 78 ? -12.263 -8.097 0.385 1.00 83.00 78 GLU A C 1
ATOM 653 O O . GLU A 1 78 ? -12.679 -7.370 -0.517 1.00 83.00 78 GLU A O 1
ATOM 658 N N . HIS A 1 79 ? -11.138 -7.818 1.046 1.00 87.25 79 HIS A N 1
ATOM 659 C CA . HIS A 1 79 ? -10.310 -6.644 0.774 1.00 87.25 79 HIS A CA 1
ATOM 660 C C . HIS A 1 79 ? -9.490 -6.770 -0.513 1.00 87.25 79 HIS A C 1
ATOM 662 O O . HIS A 1 79 ? -9.038 -5.754 -1.046 1.00 87.25 79 HIS A O 1
ATOM 668 N N . GLN A 1 80 ? -9.328 -7.989 -1.038 1.00 89.25 80 GLN A N 1
ATOM 669 C CA . GLN A 1 80 ? -8.592 -8.238 -2.275 1.00 89.25 80 GLN A CA 1
ATOM 670 C C . GLN A 1 80 ? -9.229 -7.507 -3.463 1.00 89.25 80 GLN A C 1
ATOM 672 O O . GLN A 1 80 ? -8.503 -7.009 -4.319 1.00 89.25 80 GLN A O 1
ATOM 677 N N . LEU A 1 81 ? -10.561 -7.363 -3.477 1.00 87.94 81 LEU A N 1
ATOM 678 C CA . LEU A 1 81 ? -11.295 -6.722 -4.572 1.00 87.94 81 LEU A CA 1
ATOM 679 C C . LEU A 1 81 ? -10.796 -5.299 -4.859 1.00 87.94 81 LEU A C 1
ATOM 681 O O . LEU A 1 81 ? -10.616 -4.930 -6.017 1.00 87.94 81 LEU A O 1
ATOM 685 N N . ILE A 1 82 ? -10.557 -4.498 -3.817 1.00 85.94 82 ILE A N 1
ATOM 686 C CA . ILE A 1 82 ? -10.088 -3.116 -3.987 1.00 85.94 82 ILE A CA 1
ATOM 687 C C . ILE A 1 82 ? -8.637 -3.092 -4.477 1.00 85.94 82 ILE A C 1
ATOM 689 O O . ILE A 1 82 ? -8.300 -2.307 -5.364 1.00 85.94 82 ILE A O 1
ATOM 693 N N . GLY A 1 83 ? -7.793 -3.991 -3.966 1.00 90.00 83 GLY A N 1
ATOM 694 C CA . GLY A 1 83 ? -6.432 -4.155 -4.472 1.00 90.00 83 GLY A CA 1
ATOM 695 C C . GLY A 1 83 ? -6.395 -4.574 -5.942 1.00 90.00 83 GLY A C 1
ATOM 696 O O . GLY A 1 83 ? -5.573 -4.068 -6.700 1.00 90.00 83 GLY A O 1
ATOM 697 N N . ASP A 1 84 ? -7.300 -5.452 -6.372 1.00 91.62 84 ASP A N 1
ATOM 698 C CA . ASP A 1 84 ? -7.385 -5.899 -7.764 1.00 91.62 84 ASP A CA 1
ATOM 699 C C . ASP A 1 84 ? -7.870 -4.793 -8.701 1.00 91.62 84 ASP A C 1
ATOM 701 O O . ASP A 1 84 ? -7.314 -4.633 -9.786 1.00 91.62 84 ASP A O 1
ATOM 705 N N . ILE A 1 85 ? -8.828 -3.967 -8.265 1.00 91.06 85 ILE A N 1
ATOM 706 C CA . ILE A 1 85 ? -9.226 -2.759 -9.004 1.00 91.06 85 ILE A CA 1
ATOM 707 C C . ILE A 1 85 ? -8.014 -1.846 -9.218 1.00 91.06 85 ILE A C 1
ATOM 709 O O . ILE A 1 85 ? -7.798 -1.356 -10.327 1.00 91.06 85 ILE A O 1
ATOM 713 N N . PHE A 1 86 ? -7.187 -1.649 -8.187 1.00 91.50 86 PHE A N 1
ATOM 714 C CA . PHE A 1 86 ? -5.972 -0.854 -8.337 1.00 91.50 86 PHE A CA 1
ATOM 715 C C . PHE A 1 86 ? -4.945 -1.506 -9.273 1.00 91.50 86 PHE A C 1
ATOM 717 O O . PHE A 1 86 ? -4.306 -0.800 -10.045 1.00 91.50 86 PHE A O 1
ATOM 724 N N . LYS A 1 87 ? -4.792 -2.835 -9.256 1.00 92.12 87 LYS A N 1
ATOM 725 C CA . LYS A 1 87 ? -3.895 -3.537 -10.191 1.00 92.12 87 LYS A CA 1
ATOM 726 C C . LYS A 1 87 ? -4.326 -3.363 -11.646 1.00 92.12 87 LYS A C 1
ATOM 728 O O . LYS A 1 87 ? -3.468 -3.145 -12.492 1.00 92.12 87 LYS A O 1
ATOM 733 N N . VAL A 1 88 ? -5.631 -3.415 -11.927 1.00 94.81 88 VAL A N 1
ATOM 734 C CA . VAL A 1 88 ? -6.166 -3.131 -13.270 1.00 94.81 88 VAL A CA 1
ATOM 735 C C . VAL A 1 88 ? -5.843 -1.696 -13.678 1.00 94.81 88 VAL A C 1
ATOM 737 O O . VAL A 1 88 ? -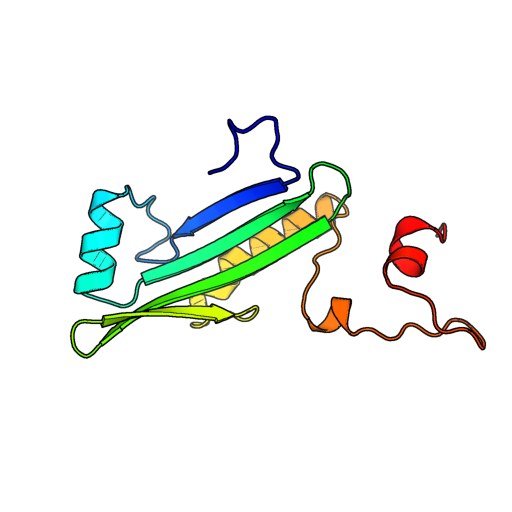5.318 -1.474 -14.762 1.00 94.81 88 VAL A O 1
ATOM 740 N N . PHE A 1 89 ? -6.071 -0.730 -12.785 1.00 93.56 89 PHE A N 1
ATOM 741 C CA . PHE A 1 89 ? -5.674 0.658 -13.022 1.00 93.56 89 PHE A CA 1
ATOM 742 C C . PHE A 1 89 ? -4.164 0.784 -13.289 1.00 93.56 89 PHE A C 1
ATOM 744 O O . PHE A 1 89 ? -3.753 1.439 -14.240 1.00 93.56 89 PHE A O 1
ATOM 751 N N . ALA A 1 90 ? -3.315 0.149 -12.483 1.00 93.19 90 ALA A N 1
ATOM 752 C CA . ALA A 1 90 ? -1.870 0.210 -12.665 1.00 93.19 90 ALA A CA 1
ATOM 753 C C . ALA A 1 90 ? -1.441 -0.333 -14.036 1.00 93.19 90 ALA A C 1
ATOM 755 O O . ALA A 1 90 ? -0.623 0.299 -14.699 1.00 93.19 90 ALA A O 1
ATOM 756 N N . ASP A 1 91 ? -2.032 -1.440 -14.486 1.00 92.62 91 ASP A N 1
ATOM 757 C CA . ASP A 1 91 ? -1.774 -2.020 -15.807 1.00 92.62 91 ASP A CA 1
ATOM 758 C C . ASP A 1 91 ? -2.205 -1.078 -16.947 1.00 92.62 91 ASP A C 1
ATOM 760 O O . ASP A 1 91 ? -1.407 -0.776 -17.837 1.00 92.62 91 ASP A O 1
ATOM 764 N N . GLU A 1 92 ? -3.419 -0.516 -16.869 1.00 94.62 92 GLU A N 1
ATOM 765 C CA . GLU A 1 92 ? -3.954 0.436 -17.860 1.00 94.62 92 GLU A CA 1
ATOM 766 C C . GLU A 1 92 ? -3.079 1.687 -18.031 1.00 94.62 92 GLU A C 1
ATOM 768 O O . GLU A 1 92 ? -2.997 2.250 -19.125 1.00 94.62 92 GLU A O 1
ATOM 773 N N . TYR A 1 93 ? -2.419 2.123 -16.956 1.00 90.88 93 TYR A N 1
ATOM 774 C CA . TYR A 1 93 ? -1.550 3.301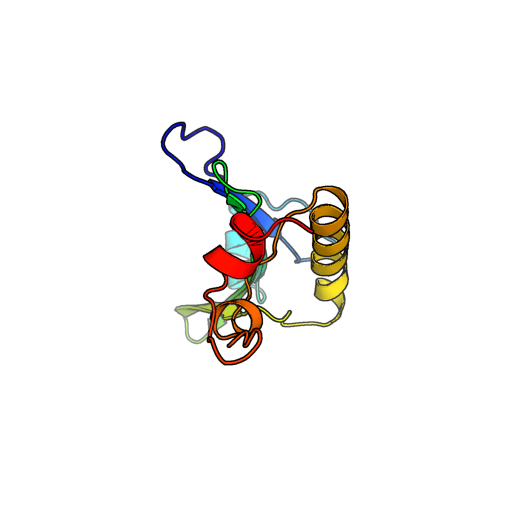 -16.945 1.00 90.88 93 TYR A CA 1
ATOM 775 C C . TYR A 1 93 ? -0.054 2.963 -16.962 1.00 90.88 93 TYR A C 1
ATOM 777 O O . TYR A 1 93 ? 0.775 3.858 -16.778 1.00 90.88 93 TYR A O 1
ATOM 785 N N . HIS A 1 94 ? 0.301 1.699 -17.213 1.00 89.81 94 HIS A N 1
ATOM 786 C CA . HIS A 1 94 ? 1.682 1.216 -17.281 1.00 89.81 94 HIS A CA 1
ATOM 787 C C . HIS A 1 94 ? 2.517 1.560 -16.034 1.00 89.81 94 HIS A C 1
ATOM 789 O O . HIS A 1 94 ? 3.698 1.904 -16.127 1.00 89.81 94 HIS A O 1
ATOM 795 N N . LEU A 1 95 ? 1.895 1.496 -14.857 1.00 91.62 95 LEU A N 1
ATOM 796 C CA . LEU A 1 95 ? 2.558 1.661 -13.571 1.00 91.62 95 LEU A CA 1
ATOM 797 C C . LEU A 1 95 ? 3.153 0.326 -13.123 1.00 91.62 95 LEU A C 1
ATOM 799 O O . LEU A 1 95 ? 2.450 -0.675 -12.999 1.00 91.62 95 LEU A O 1
ATOM 803 N N . LEU A 1 96 ? 4.443 0.328 -12.797 1.00 91.00 96 LEU A N 1
ATOM 804 C CA . LEU A 1 96 ? 5.083 -0.808 -12.146 1.00 91.00 96 LEU A CA 1
ATOM 805 C C . LEU A 1 96 ? 4.743 -0.787 -10.650 1.00 91.00 96 LEU A C 1
ATOM 807 O O . LEU A 1 96 ? 5.150 0.126 -9.924 1.00 91.00 96 LEU A O 1
ATOM 811 N N . ILE A 1 97 ? 4.006 -1.801 -10.192 1.00 91.31 97 ILE A N 1
ATOM 812 C CA . ILE A 1 97 ? 3.742 -2.007 -8.766 1.00 91.31 97 ILE A CA 1
ATOM 813 C C . ILE A 1 97 ? 4.979 -2.641 -8.130 1.00 91.31 97 ILE A C 1
ATOM 815 O O . ILE A 1 97 ? 5.380 -3.740 -8.498 1.00 91.31 97 ILE A O 1
ATOM 819 N N . LEU A 1 98 ? 5.573 -1.947 -7.164 1.00 88.19 98 LEU A N 1
ATOM 820 C CA . LEU A 1 98 ? 6.668 -2.456 -6.353 1.00 88.19 98 LEU A CA 1
ATOM 821 C C . LEU A 1 98 ? 6.100 -3.193 -5.142 1.00 88.19 98 LEU A C 1
ATOM 823 O O . LEU A 1 98 ? 5.548 -2.579 -4.227 1.00 88.19 98 LEU A O 1
ATOM 827 N N . ASP A 1 99 ? 6.272 -4.506 -5.138 1.00 84.12 99 ASP A N 1
ATOM 828 C CA . ASP A 1 99 ? 6.109 -5.364 -3.971 1.00 84.12 99 ASP A CA 1
ATOM 829 C C . ASP A 1 99 ? 7.457 -5.985 -3.568 1.00 84.12 99 ASP A C 1
ATOM 831 O O . ASP A 1 99 ? 8.484 -5.784 -4.225 1.00 84.12 99 ASP A O 1
ATOM 835 N N . ASP A 1 100 ? 7.485 -6.728 -2.463 1.00 79.19 100 ASP A N 1
ATOM 836 C CA . ASP A 1 100 ? 8.712 -7.349 -1.966 1.00 79.19 100 ASP A CA 1
ATOM 837 C C . ASP A 1 100 ? 9.275 -8.346 -2.978 1.00 79.19 100 ASP A C 1
ATOM 839 O O . ASP A 1 100 ? 10.495 -8.462 -3.101 1.00 79.19 100 ASP A O 1
ATOM 843 N N . ALA A 1 101 ? 8.414 -9.034 -3.731 1.00 79.06 101 ALA A N 1
ATOM 844 C CA . ALA A 1 101 ? 8.849 -9.958 -4.769 1.00 79.06 101 ALA A CA 1
ATOM 845 C C . ALA A 1 101 ? 9.582 -9.212 -5.890 1.00 79.06 101 ALA A C 1
ATOM 847 O O . ALA A 1 101 ? 10.700 -9.585 -6.234 1.00 79.06 101 ALA A O 1
ATOM 848 N N . THR A 1 102 ? 9.004 -8.116 -6.378 1.00 77.75 102 THR A N 1
ATOM 849 C CA . THR A 1 102 ? 9.591 -7.233 -7.388 1.00 77.75 102 THR A CA 1
ATOM 850 C C . THR A 1 102 ? 10.911 -6.652 -6.900 1.00 77.75 102 THR A C 1
ATOM 852 O O . THR A 1 102 ? 11.894 -6.681 -7.630 1.00 77.75 102 THR A O 1
ATOM 855 N N . LEU A 1 103 ? 10.976 -6.175 -5.650 1.00 76.31 103 LEU A N 1
ATOM 856 C CA . LEU A 1 103 ? 12.186 -5.577 -5.072 1.00 76.31 103 LEU A CA 1
ATOM 857 C C . LEU A 1 103 ? 13.350 -6.563 -4.907 1.00 76.31 103 LEU A C 1
ATOM 859 O O . LEU A 1 103 ? 14.512 -6.156 -4.978 1.00 76.31 103 LEU A O 1
ATOM 863 N N . HIS A 1 104 ? 13.049 -7.840 -4.685 1.00 75.62 104 HIS A N 1
ATOM 864 C CA . HIS A 1 104 ? 14.051 -8.896 -4.533 1.00 75.62 104 HIS A CA 1
ATOM 865 C C . HIS A 1 104 ? 14.255 -9.713 -5.813 1.00 75.62 104 HIS A C 1
ATOM 867 O O . HIS A 1 104 ? 15.046 -10.662 -5.811 1.00 75.62 104 HIS A O 1
ATOM 873 N N . GLU A 1 105 ? 13.573 -9.356 -6.903 1.00 73.88 105 GLU A N 1
ATOM 87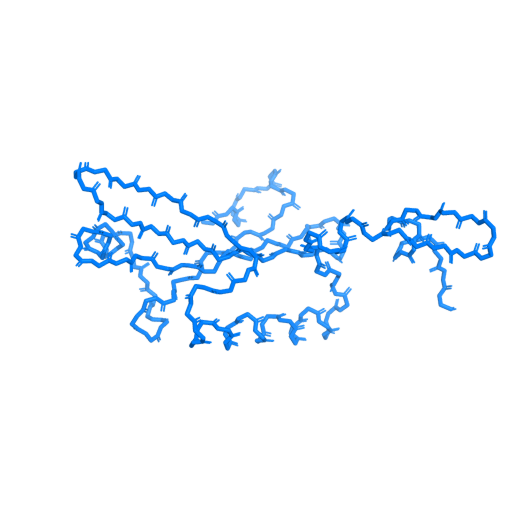4 C CA . GLU A 1 105 ? 13.684 -10.052 -8.173 1.00 73.88 105 GLU A CA 1
ATOM 875 C C . GLU A 1 105 ? 15.113 -9.913 -8.718 1.00 73.88 105 GLU A C 1
ATOM 877 O O . GLU A 1 105 ? 15.630 -8.816 -8.952 1.00 73.88 105 GLU A O 1
ATOM 882 N N . GLN A 1 106 ? 15.786 -11.050 -8.899 1.00 68.62 106 GLN A N 1
ATOM 883 C CA . GLN A 1 106 ? 17.075 -11.102 -9.578 1.00 68.62 106 GLN A CA 1
ATOM 884 C C . GLN A 1 106 ? 16.843 -11.448 -11.039 1.00 68.62 106 GLN A C 1
ATOM 886 O O . GLN A 1 106 ? 16.743 -12.619 -11.405 1.00 68.62 106 GLN A O 1
ATOM 891 N N . ASN A 1 107 ? 16.799 -10.425 -11.883 1.00 70.12 107 ASN A N 1
ATOM 892 C CA . ASN A 1 107 ? 16.641 -10.624 -13.314 1.00 70.12 107 ASN A CA 1
ATOM 893 C C . ASN A 1 107 ? 17.996 -10.849 -13.971 1.00 70.12 107 ASN A C 1
ATOM 895 O O . ASN A 1 107 ? 18.915 -10.037 -13.850 1.00 70.12 107 ASN A O 1
ATOM 899 N N . VAL A 1 108 ? 18.130 -11.983 -14.653 1.00 77.69 108 VAL A N 1
ATOM 900 C CA . VAL A 1 108 ? 19.350 -12.368 -15.362 1.00 77.69 108 VAL A CA 1
ATOM 901 C C . VAL A 1 108 ? 19.061 -12.358 -16.858 1.00 77.69 108 VAL A C 1
ATOM 903 O O . VAL A 1 108 ? 18.246 -13.140 -17.341 1.00 77.69 108 VAL A O 1
ATOM 906 N N . ILE A 1 109 ? 19.740 -11.477 -17.596 1.00 73.06 109 ILE A N 1
ATOM 907 C CA . ILE A 1 109 ? 19.690 -11.433 -19.063 1.00 73.06 109 ILE A CA 1
ATOM 908 C C . ILE A 1 109 ? 21.066 -11.825 -19.600 1.00 73.06 109 ILE A C 1
ATOM 910 O O . ILE A 1 109 ? 22.055 -11.106 -19.426 1.00 73.06 109 ILE A O 1
ATOM 914 N N . GLY A 1 110 ? 21.132 -12.991 -20.249 1.00 79.88 110 GLY A N 1
ATOM 915 C CA . GLY A 1 110 ? 22.401 -13.624 -20.610 1.00 79.88 110 GLY A CA 1
ATOM 916 C C . GLY A 1 110 ? 23.205 -13.968 -19.354 1.00 79.88 110 GLY A C 1
ATOM 917 O O . GLY A 1 110 ? 22.695 -14.644 -18.469 1.00 79.88 110 GLY A O 1
ATOM 918 N N . ASP A 1 111 ? 24.432 -13.451 -19.256 1.00 80.31 111 ASP A N 1
ATOM 919 C CA . ASP A 1 111 ? 25.331 -13.678 -18.112 1.00 80.31 111 ASP A CA 1
ATOM 920 C C . ASP A 1 111 ? 25.331 -12.517 -17.095 1.00 80.31 111 ASP A C 1
ATOM 922 O O . ASP A 1 111 ? 26.218 -12.425 -16.243 1.00 80.31 111 ASP A O 1
ATOM 926 N N . LYS A 1 112 ? 24.385 -11.571 -17.202 1.00 78.12 1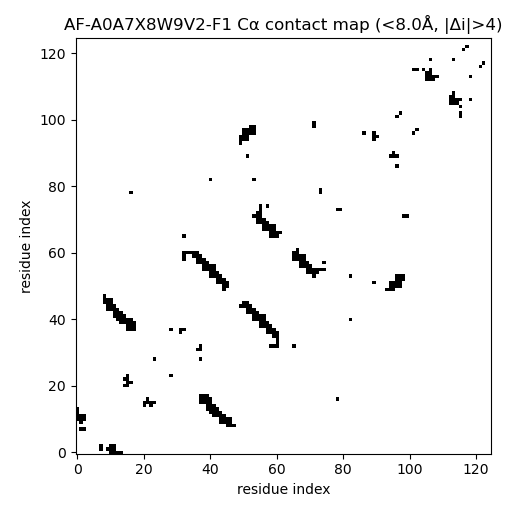12 LYS A N 1
ATOM 927 C CA . LYS A 1 112 ? 24.340 -10.373 -16.352 1.00 78.12 112 LYS A CA 1
ATOM 928 C C . LYS A 1 112 ? 23.086 -10.340 -15.494 1.00 78.12 112 LYS A C 1
ATOM 930 O O . LYS A 1 112 ? 21.977 -10.361 -16.021 1.00 78.12 112 LYS A O 1
ATOM 935 N N . THR A 1 113 ? 23.276 -10.179 -14.187 1.00 81.81 113 THR A N 1
ATOM 936 C CA . THR A 1 113 ? 22.219 -9.716 -13.284 1.00 81.81 113 THR A CA 1
ATOM 937 C C . THR A 1 113 ? 21.977 -8.234 -13.540 1.00 81.81 113 THR A C 1
ATOM 939 O O . THR A 1 113 ? 22.911 -7.430 -13.468 1.00 81.81 113 THR A O 1
ATOM 942 N N . ILE A 1 114 ? 20.740 -7.879 -13.857 1.00 80.75 114 ILE A N 1
ATOM 943 C CA . ILE A 1 114 ? 20.304 -6.501 -14.058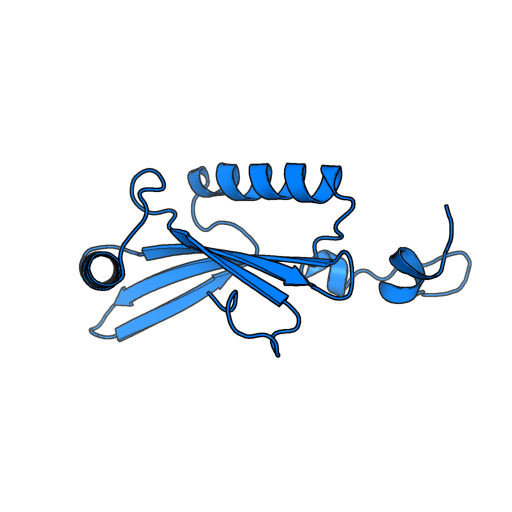 1.00 80.75 114 ILE A CA 1
ATOM 944 C C . ILE A 1 114 ? 19.435 -6.060 -12.884 1.00 80.75 114 ILE A C 1
ATOM 946 O O . ILE A 1 114 ? 18.733 -6.866 -12.276 1.00 80.75 114 ILE A O 1
ATOM 950 N N . SER A 1 115 ? 19.499 -4.776 -12.540 1.00 78.38 115 SER A N 1
ATOM 951 C CA . SER A 1 115 ? 18.597 -4.216 -11.535 1.00 78.38 115 SER A CA 1
ATOM 952 C C . SER A 1 115 ? 17.196 -4.017 -12.113 1.00 78.38 115 SER A C 1
ATOM 954 O O . SER A 1 115 ? 17.038 -3.809 -13.315 1.00 78.38 115 SER A O 1
ATOM 956 N N . ILE A 1 116 ? 16.190 -3.963 -11.239 1.00 77.25 116 ILE A N 1
ATOM 957 C CA . ILE A 1 116 ? 14.811 -3.559 -11.577 1.00 77.25 116 ILE A CA 1
ATOM 958 C C . ILE A 1 116 ? 14.818 -2.252 -12.376 1.00 77.25 116 ILE A C 1
ATOM 960 O O . ILE A 1 116 ? 14.123 -2.108 -13.376 1.00 77.25 116 ILE A O 1
ATOM 964 N N . TYR A 1 117 ? 15.673 -1.301 -11.984 1.00 75.62 117 TYR A N 1
ATOM 965 C CA . TYR A 1 117 ? 15.774 -0.037 -12.702 1.00 75.62 117 TYR A CA 1
ATOM 966 C C . TYR A 1 117 ? 16.220 -0.228 -1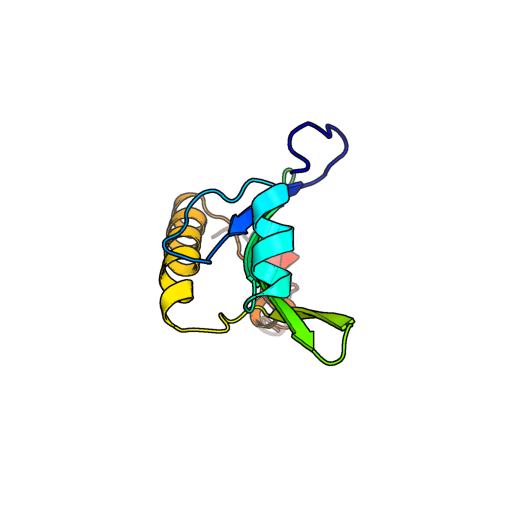4.159 1.00 75.62 117 TYR A C 1
ATOM 968 O O . TYR A 1 117 ? 15.704 0.420 -15.065 1.00 75.62 117 TYR A O 1
ATOM 976 N N . GLN A 1 118 ? 17.185 -1.117 -14.397 1.00 75.69 118 GLN A N 1
ATOM 977 C CA . GLN A 1 118 ? 17.651 -1.422 -15.748 1.00 75.69 118 GLN A CA 1
ATOM 978 C C . GLN A 1 118 ? 16.581 -2.138 -16.569 1.00 75.69 118 GLN A C 1
ATOM 980 O O . GLN A 1 118 ? 16.366 -1.769 -17.720 1.00 75.69 118 GLN A O 1
ATOM 985 N N . GLN A 1 119 ? 15.911 -3.114 -15.962 1.00 76.81 119 GLN A N 1
ATOM 986 C CA . GLN A 1 119 ? 14.869 -3.916 -16.591 1.00 76.81 119 GLN A CA 1
ATOM 987 C C . GLN A 1 119 ? 13.681 -3.077 -17.057 1.00 76.81 119 GLN A C 1
ATOM 989 O O . GLN A 1 119 ? 13.266 -3.221 -18.197 1.00 76.81 119 GLN A O 1
ATOM 994 N N . TYR A 1 120 ? 13.164 -2.192 -16.202 1.00 76.12 120 TYR A N 1
ATOM 995 C CA . TYR A 1 120 ? 11.904 -1.496 -16.475 1.00 76.12 120 TYR A CA 1
ATOM 996 C C . TYR A 1 120 ? 12.072 -0.072 -17.026 1.00 76.12 120 TYR A C 1
ATOM 998 O O . TYR A 1 120 ? 11.107 0.494 -17.530 1.00 76.12 120 TYR A O 1
ATOM 1006 N N . PHE A 1 121 ? 13.266 0.537 -16.945 1.00 76.94 121 PHE A N 1
ATOM 1007 C CA . PHE A 1 121 ? 13.458 1.938 -17.369 1.00 76.94 121 PHE A CA 1
ATOM 1008 C C . PHE A 1 121 ? 14.587 2.187 -18.371 1.00 76.94 121 PHE A C 1
ATOM 1010 O O . PHE A 1 121 ? 14.673 3.298 -18.895 1.00 76.94 121 PHE A O 1
ATOM 1017 N N . LEU A 1 122 ? 15.485 1.226 -18.613 1.00 74.50 122 LEU A N 1
ATOM 1018 C CA . LEU A 1 122 ? 16.629 1.424 -19.518 1.00 74.50 122 LEU A CA 1
ATOM 1019 C C . LEU A 1 122 ? 16.633 0.491 -20.728 1.00 74.50 122 LEU A C 1
ATOM 1021 O O . LEU A 1 122 ? 17.314 0.800 -21.707 1.00 74.50 122 LEU A O 1
ATOM 1025 N N . MET A 1 123 ? 15.916 -0.628 -20.675 1.00 62.12 123 MET A N 1
ATOM 1026 C CA . MET A 1 123 ? 15.780 -1.534 -21.810 1.00 62.12 123 MET A CA 1
ATOM 1027 C C . MET A 1 123 ? 14.498 -1.189 -22.582 1.00 62.12 123 MET A C 1
ATOM 1029 O O . MET A 1 123 ? 13.427 -1.231 -21.987 1.00 62.12 123 MET A O 1
ATOM 1033 N N . PRO A 1 124 ? 14.589 -0.782 -23.862 1.00 51.38 124 PRO A N 1
ATOM 1034 C CA . PRO A 1 124 ? 13.415 -0.684 -24.721 1.00 51.38 124 PRO A CA 1
ATOM 1035 C C . PRO A 1 124 ? 12.907 -2.089 -25.078 1.00 51.38 124 PRO A C 1
ATOM 1037 O O . PRO A 1 124 ? 13.727 -3.000 -25.234 1.00 51.38 124 PRO A O 1
ATOM 1040 N N . ASP A 1 125 ? 11.585 -2.222 -25.210 1.00 56.94 125 ASP A N 1
ATOM 1041 C CA . ASP A 1 125 ? 10.900 -3.422 -25.723 1.00 56.94 125 ASP A CA 1
ATOM 1042 C C . ASP A 1 125 ? 11.374 -3.828 -27.133 1.00 56.94 125 ASP A C 1
ATOM 1044 O O . ASP A 1 125 ? 11.605 -2.926 -27.982 1.00 56.94 125 ASP A O 1
#

pLDDT: mean 82.35, std 11.45, range [51.38, 94.81]

Nearest PDB structures (foldseek):
  7s81-assembly2_C  TM=3.766E-01  e=1.879E-01  Homo sapiens
  7s81-assembly2_H  TM=3.756E-01  e=3.100E-01  Homo sapiens
  7s81-assembly1_K  TM=3.746E-01  e=3.100E-01  Homo sapiens
  8g0h-assembly2_B  TM=3.597E-01  e=6.570E-01  Homo sapiens
  6dhx-assembly3_C  TM=3.084E-01  e=1.084E+00  Streptococcus intermedius B196

Foldseek 3Di:
DCPVVPPDQKDKDKFWPPDPRPDDDPVRQVVCLVVHKTKIWIWIAGPPDLEIEIKIWIWHDDPNDTDIDIDSDYPDPSVVVVVVVVVVVSVVVVRDYDDPCLQPDQDDDPNDGDHSCCVRPVDDD